Protein AF-A0A2K4ZHG9-F1 (afdb_monomer)

Foldseek 3Di:
DDWDWAAFDADDDPAALEAEAEPPCFQPAPVRVLVVVVVNNVRHHTRRGYIYHYAAAQAPVVVVVVQVVCDVVDDPNTDHHHQVVCCVSGVRIDGDDDDDD

Structure (mmCIF, N/CA/C/O backbone):
data_AF-A0A2K4ZHG9-F1
#
_entry.id   AF-A0A2K4ZHG9-F1
#
loop_
_atom_site.group_PDB
_atom_site.id
_atom_site.type_symbol
_atom_site.label_atom_id
_atom_site.label_alt_id
_atom_site.label_comp_id
_atom_site.label_asym_id
_atom_site.label_entity_id
_atom_site.label_seq_id
_atom_site.pdbx_PDB_ins_code
_atom_site.Cartn_x
_atom_site.Cartn_y
_atom_site.Cartn_z
_atom_site.occupancy
_atom_site.B_iso_or_equiv
_atom_site.auth_seq_id
_atom_site.auth_comp_id
_atom_site.auth_asym_id
_atom_site.auth_atom_id
_atom_site.pdbx_PDB_model_num
ATOM 1 N N . MET A 1 1 ? 7.802 -12.619 0.902 1.00 45.12 1 MET A N 1
ATOM 2 C CA . MET A 1 1 ? 6.492 -12.001 1.185 1.00 45.12 1 MET A CA 1
ATOM 3 C C . MET A 1 1 ? 6.428 -11.556 2.622 1.00 45.12 1 MET A C 1
ATOM 5 O O . MET A 1 1 ? 6.775 -12.336 3.497 1.00 45.12 1 MET A O 1
ATOM 9 N N . GLY A 1 2 ? 5.917 -10.347 2.834 1.00 33.47 2 GLY A N 1
ATOM 10 C CA . GLY A 1 2 ? 5.557 -9.780 4.135 1.00 33.47 2 GLY A CA 1
ATOM 11 C C . GLY A 1 2 ? 6.114 -8.367 4.265 1.00 33.47 2 GLY A C 1
ATOM 12 O O . GLY A 1 2 ? 7.185 -8.127 3.728 1.00 33.47 2 GLY A O 1
ATOM 13 N N . THR A 1 3 ? 5.546 -7.388 4.964 1.00 35.12 3 THR A N 1
ATOM 14 C CA . THR A 1 3 ? 4.164 -6.959 5.268 1.00 35.12 3 THR A CA 1
ATOM 15 C C . THR A 1 3 ? 4.252 -5.850 6.315 1.00 35.12 3 THR A C 1
ATOM 17 O O . THR A 1 3 ? 4.749 -6.088 7.413 1.00 35.12 3 THR A O 1
ATOM 20 N N . GLY A 1 4 ? 3.573 -4.731 6.083 1.00 33.22 4 GLY A N 1
ATOM 21 C CA . GLY A 1 4 ? 2.450 -4.473 6.991 1.00 33.22 4 GLY A CA 1
ATOM 22 C C . GLY A 1 4 ? 2.385 -3.097 7.599 1.00 33.22 4 GLY A C 1
ATOM 23 O O . GLY A 1 4 ? 3.083 -2.866 8.582 1.00 33.22 4 GLY A O 1
ATOM 24 N N . LEU A 1 5 ? 1.482 -2.269 7.053 1.00 34.41 5 LEU A N 1
ATOM 25 C CA . LEU A 1 5 ? 1.345 -0.849 7.309 1.00 34.41 5 LEU A CA 1
ATOM 26 C C . LEU A 1 5 ? 0.171 -0.461 8.271 1.00 34.41 5 LEU A C 1
ATOM 28 O O . LEU A 1 5 ? -0.961 -0.807 7.969 1.00 34.41 5 LEU A O 1
ATOM 32 N N . PHE A 1 6 ? 0.393 0.230 9.417 1.00 40.25 6 PHE A N 1
ATOM 33 C CA . PHE A 1 6 ? -0.634 0.484 10.477 1.00 40.25 6 PHE A CA 1
ATOM 34 C C . PHE A 1 6 ? -1.683 1.593 10.164 1.00 40.25 6 PHE A C 1
ATOM 36 O O . PHE A 1 6 ? -1.412 2.451 9.360 1.00 40.25 6 PHE A O 1
ATOM 43 N N . THR A 1 7 ? -2.896 1.622 10.756 1.00 35.88 7 THR A N 1
ATOM 44 C CA . THR A 1 7 ? -3.708 2.842 11.071 1.00 35.88 7 THR A CA 1
ATOM 45 C C . THR A 1 7 ? -4.794 2.578 12.107 1.00 35.88 7 THR A C 1
ATOM 47 O O . THR A 1 7 ? -5.347 1.489 12.097 1.00 35.88 7 THR A O 1
ATOM 50 N N . GLU A 1 8 ? -5.096 3.553 12.982 1.00 46.50 8 GLU A N 1
ATOM 51 C CA . GLU A 1 8 ? -6.130 3.453 14.028 1.00 46.50 8 GLU A CA 1
ATOM 52 C C . GLU A 1 8 ? -7.332 4.384 13.776 1.00 46.50 8 GLU A C 1
ATOM 54 O O . GLU A 1 8 ? -7.176 5.516 13.316 1.00 46.50 8 GLU A O 1
ATOM 59 N N . ASN A 1 9 ? -8.532 3.914 14.131 1.00 46.94 9 ASN A N 1
ATOM 60 C CA . ASN A 1 9 ? -9.775 4.693 14.223 1.00 46.94 9 ASN A CA 1
ATOM 61 C C . ASN A 1 9 ? -10.704 4.059 15.282 1.00 46.94 9 ASN A C 1
ATOM 63 O O . ASN A 1 9 ? -10.412 2.937 15.682 1.00 46.94 9 ASN A O 1
ATOM 67 N N . GLY A 1 10 ? -11.782 4.717 15.753 1.00 47.62 10 GLY A N 1
ATOM 68 C CA . GLY A 1 10 ? -12.653 4.184 16.826 1.00 47.62 10 GLY A CA 1
ATOM 69 C C . GLY A 1 10 ? -14.178 4.380 16.689 1.00 47.62 10 GLY A C 1
ATOM 70 O O . GLY A 1 10 ? -14.637 5.498 16.495 1.00 47.62 10 GLY A O 1
ATOM 71 N N . GLY A 1 11 ? -14.965 3.298 16.867 1.00 43.03 11 GLY A N 1
ATOM 72 C CA . GLY A 1 11 ? -16.418 3.285 17.180 1.00 43.03 11 GLY A CA 1
ATOM 73 C C . GLY A 1 11 ? -17.171 1.978 16.808 1.00 43.03 11 GLY A C 1
ATOM 74 O O . GLY A 1 11 ? -16.980 1.466 15.712 1.00 43.03 11 GLY A O 1
ATOM 75 N N . GLY A 1 12 ? -18.018 1.429 17.704 1.00 49.19 12 GLY A N 1
ATOM 76 C CA . GLY A 1 12 ? -18.505 0.028 17.702 1.00 49.19 12 GLY A CA 1
ATOM 77 C C . GLY A 1 12 ? -19.836 -0.338 17.000 1.00 49.19 12 GLY A C 1
ATOM 78 O O . GLY A 1 12 ? -20.831 0.381 17.052 1.00 49.19 12 GLY A O 1
ATOM 79 N N . GLY A 1 13 ? -19.811 -1.539 16.413 1.00 49.81 13 GLY A N 1
ATOM 80 C CA . GLY A 1 13 ? -20.848 -2.465 15.915 1.00 49.81 13 GLY A CA 1
ATOM 81 C C . GLY A 1 13 ? -20.134 -3.826 15.745 1.00 49.81 13 GLY A C 1
ATOM 82 O O . GLY A 1 13 ? -18.911 -3.819 15.836 1.00 49.81 13 GLY A O 1
ATOM 83 N N . GLN A 1 14 ? -20.789 -4.986 15.562 1.00 54.56 14 GLN A N 1
ATOM 84 C CA . GLN A 1 14 ? -20.024 -6.221 15.267 1.00 54.56 14 GLN A CA 1
ATOM 85 C C . GLN A 1 14 ? -19.317 -6.050 13.921 1.00 54.56 14 GLN A C 1
ATOM 87 O O . GLN A 1 14 ? -19.914 -6.190 12.860 1.00 54.56 14 GLN A O 1
ATOM 92 N N . ARG A 1 15 ? -18.064 -5.646 14.024 1.00 63.41 15 ARG A N 1
ATOM 93 C CA . ARG A 1 15 ? -17.131 -5.323 12.968 1.00 63.41 15 ARG A CA 1
ATOM 94 C C . ARG A 1 15 ? -15.938 -6.243 13.157 1.00 63.41 15 ARG A C 1
ATOM 96 O O . ARG A 1 15 ? -15.685 -6.722 14.263 1.00 63.41 15 ARG A O 1
ATOM 103 N N . GLU A 1 16 ? -15.239 -6.532 12.083 1.00 74.38 16 GLU A N 1
ATOM 104 C CA . GLU A 1 16 ? -14.083 -7.406 12.096 1.00 74.38 16 GLU A CA 1
ATOM 105 C C . GLU A 1 16 ? -12.910 -6.696 12.787 1.00 74.38 16 GLU A C 1
ATOM 107 O O . GLU A 1 16 ? -12.735 -5.479 12.682 1.00 74.38 16 GLU A O 1
ATOM 112 N N . ASP A 1 17 ? -12.091 -7.453 13.512 1.00 83.38 17 ASP A N 1
ATOM 113 C CA . ASP A 1 17 ? -10.870 -6.921 14.132 1.00 83.38 17 ASP A CA 1
ATOM 114 C C . ASP A 1 17 ? -9.705 -6.880 13.136 1.00 83.38 17 ASP A C 1
ATOM 116 O O . ASP A 1 17 ? -8.753 -6.111 13.293 1.00 83.38 17 ASP A O 1
ATOM 120 N N . ALA A 1 18 ? -9.773 -7.704 12.089 1.00 87.00 18 ALA A N 1
ATOM 121 C CA . ALA A 1 18 ? -8.771 -7.730 11.045 1.00 87.00 18 ALA A CA 1
ATOM 122 C C . ALA A 1 18 ? -9.347 -8.142 9.690 1.00 87.00 18 ALA A C 1
ATOM 124 O O . ALA A 1 18 ? -10.176 -9.044 9.598 1.00 87.00 18 ALA A O 1
ATOM 125 N N . VAL A 1 19 ? -8.816 -7.533 8.633 1.00 88.38 19 VAL A N 1
ATOM 126 C CA . VAL A 1 19 ? -8.943 -8.009 7.252 1.00 88.38 19 VAL A CA 1
ATOM 127 C C . VAL A 1 19 ? -7.567 -8.453 6.782 1.00 88.38 19 VAL A C 1
ATOM 129 O O . VAL A 1 19 ? -6.578 -7.753 6.992 1.00 88.38 19 VAL A O 1
ATOM 132 N N . ILE A 1 20 ? -7.496 -9.616 6.140 1.00 87.88 20 ILE A N 1
ATOM 133 C CA . ILE A 1 20 ? -6.272 -10.130 5.525 1.00 87.88 20 ILE A CA 1
ATOM 134 C C . ILE A 1 20 ? -6.547 -10.288 4.032 1.00 87.88 20 ILE A C 1
ATOM 136 O O . ILE A 1 20 ? -7.478 -10.992 3.648 1.00 87.88 20 ILE A O 1
ATOM 140 N N . ALA A 1 21 ? -5.745 -9.624 3.206 1.00 84.44 21 ALA A N 1
ATOM 141 C CA . ALA A 1 21 ? -5.796 -9.704 1.753 1.00 84.44 21 ALA A CA 1
ATOM 142 C C . ALA A 1 21 ? -4.440 -10.203 1.246 1.00 84.44 21 ALA A C 1
ATOM 144 O O . ALA A 1 21 ? -3.401 -9.619 1.562 1.00 84.44 21 ALA A O 1
ATOM 145 N N . THR A 1 22 ? -4.438 -11.294 0.486 1.00 85.38 22 THR A N 1
ATOM 146 C CA . THR A 1 22 ? -3.217 -11.881 -0.077 1.00 85.38 22 THR A CA 1
ATOM 147 C C . THR A 1 22 ? -3.408 -12.136 -1.560 1.00 85.38 22 THR A C 1
ATOM 149 O O . THR A 1 22 ? -4.390 -12.786 -1.915 1.00 85.38 22 THR A O 1
ATOM 152 N N . TYR A 1 23 ? -2.476 -11.662 -2.393 1.00 77.31 23 TYR A N 1
ATOM 153 C CA . TYR A 1 23 ? -2.505 -11.820 -3.859 1.00 77.31 23 TYR A CA 1
ATOM 154 C C . TYR A 1 23 ? -3.830 -11.406 -4.510 1.00 77.31 23 TYR A C 1
ATOM 156 O O . TYR A 1 23 ? -4.371 -12.116 -5.355 1.00 77.31 23 TYR A O 1
ATOM 164 N N . SER A 1 24 ? -4.422 -10.309 -4.044 1.00 74.25 24 SER A N 1
ATOM 165 C CA . SER A 1 24 ? -5.765 -9.904 -4.475 1.00 74.25 24 SER A CA 1
ATOM 166 C C . SER A 1 24 ? -5.860 -8.440 -4.887 1.00 74.25 24 SER A C 1
ATOM 168 O O . SER A 1 24 ? -6.934 -7.999 -5.290 1.00 74.25 24 SER A O 1
ATOM 170 N N . LEU A 1 25 ? -4.779 -7.659 -4.759 1.00 77.62 25 LEU A N 1
ATOM 171 C CA . LEU A 1 25 ? -4.798 -6.225 -5.061 1.00 77.62 25 LEU A CA 1
ATOM 172 C C . LEU A 1 25 ? -4.142 -5.872 -6.399 1.00 77.62 25 LEU A C 1
ATOM 174 O O . LEU A 1 25 ? -4.310 -4.741 -6.853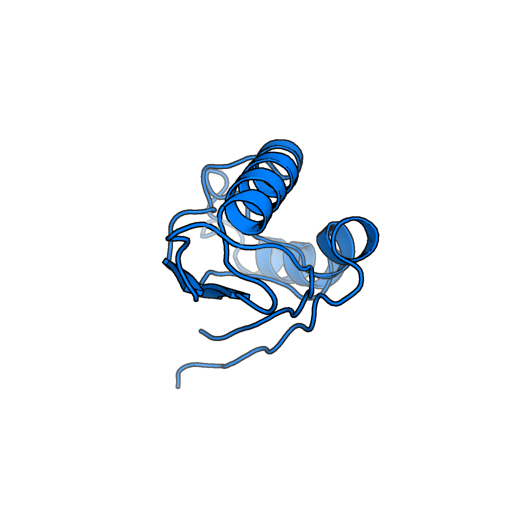 1.00 77.62 25 LEU A O 1
ATOM 178 N N . HIS A 1 26 ? -3.460 -6.814 -7.056 1.00 75.81 26 HIS A N 1
ATOM 179 C CA . HIS A 1 26 ? -2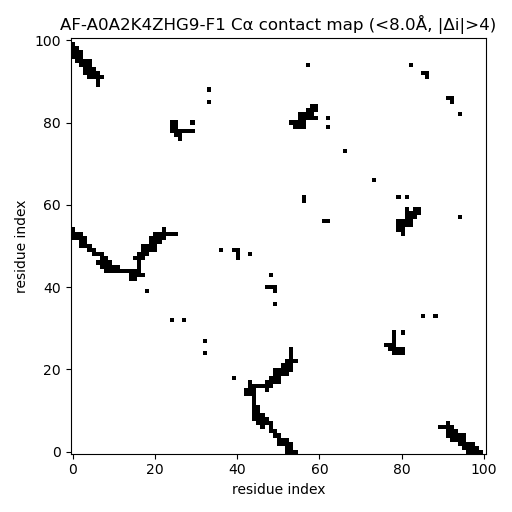.748 -6.574 -8.316 1.00 75.81 26 HIS A CA 1
ATOM 180 C C . HIS A 1 26 ? -3.642 -6.214 -9.520 1.00 75.81 26 HIS A C 1
ATOM 182 O O . HIS A 1 26 ? -3.150 -5.634 -10.474 1.00 75.81 26 HIS A O 1
ATOM 188 N N . HIS A 1 27 ? -4.958 -6.448 -9.482 1.00 80.31 27 HIS A N 1
ATOM 189 C CA . HIS A 1 27 ? -5.883 -6.038 -10.557 1.00 80.31 27 HIS A CA 1
ATOM 190 C C . HIS A 1 27 ? -6.582 -4.702 -10.275 1.00 80.31 27 HIS A C 1
ATOM 192 O O . HIS A 1 27 ? -7.451 -4.260 -11.028 1.00 80.31 27 HIS A O 1
ATOM 198 N N . VAL A 1 28 ? -6.251 -4.072 -9.149 1.00 82.88 28 VAL A N 1
ATOM 199 C CA . VAL A 1 28 ? -6.928 -2.885 -8.641 1.00 82.88 28 VAL A CA 1
ATOM 200 C C . VAL A 1 28 ? -6.028 -1.679 -8.890 1.00 82.88 28 VAL A C 1
ATOM 202 O O . VAL A 1 28 ? -4.862 -1.679 -8.500 1.00 82.88 28 VAL A O 1
ATOM 205 N N . THR A 1 29 ? -6.546 -0.627 -9.526 1.00 89.19 29 THR A N 1
ATOM 206 C CA . THR A 1 29 ? -5.748 0.591 -9.751 1.00 89.19 29 THR A CA 1
ATOM 207 C C . THR A 1 29 ? -5.399 1.269 -8.429 1.00 89.19 29 THR A C 1
ATOM 209 O O . THR A 1 29 ? -6.094 1.084 -7.430 1.00 89.19 29 THR A O 1
ATOM 212 N N . ASP A 1 30 ? -4.367 2.112 -8.401 1.00 87.81 30 ASP A N 1
ATOM 213 C CA . ASP A 1 30 ? -3.936 2.759 -7.153 1.00 87.81 30 ASP A CA 1
ATOM 214 C C . ASP A 1 30 ? -5.055 3.590 -6.499 1.00 87.81 30 ASP A C 1
ATOM 216 O O . ASP A 1 30 ? -5.286 3.506 -5.291 1.00 87.81 30 ASP A O 1
ATOM 220 N N . GLU A 1 31 ? -5.862 4.297 -7.296 1.00 90.12 31 GLU A N 1
ATOM 221 C CA . GLU A 1 31 ? -7.043 5.006 -6.791 1.00 90.12 31 GLU A CA 1
ATOM 222 C C . GLU A 1 31 ? -8.121 4.068 -6.232 1.00 90.12 31 GLU A C 1
ATOM 224 O O . GLU A 1 31 ? -8.821 4.401 -5.270 1.00 90.12 31 GLU A O 1
ATOM 229 N N . GLN A 1 32 ? -8.321 2.911 -6.866 1.00 91.06 32 GLN A N 1
ATOM 230 C CA . GLN A 1 32 ? -9.276 1.913 -6.394 1.00 91.06 32 GLN A CA 1
ATOM 231 C C . GLN A 1 32 ? -8.768 1.233 -5.116 1.00 91.06 32 GLN A C 1
ATOM 233 O O . GLN A 1 32 ? -9.571 1.036 -4.208 1.00 91.06 32 GLN A O 1
ATOM 238 N N . LYS A 1 33 ? -7.458 0.978 -4.980 1.00 91.25 33 LYS A N 1
ATOM 239 C CA . LYS A 1 33 ? -6.840 0.476 -3.741 1.00 91.25 33 LYS A CA 1
ATOM 240 C C . LYS A 1 33 ? -7.106 1.443 -2.593 1.00 91.25 33 LYS A C 1
ATOM 242 O O . LYS A 1 33 ? -7.563 1.026 -1.535 1.00 91.25 33 LYS A O 1
ATOM 247 N N . ILE A 1 34 ? -6.900 2.746 -2.807 1.00 93.25 34 ILE A N 1
ATOM 248 C CA . ILE A 1 34 ? -7.161 3.764 -1.778 1.00 93.25 34 ILE A CA 1
ATOM 249 C C . ILE A 1 34 ? -8.636 3.759 -1.350 1.00 93.25 34 ILE A C 1
ATOM 251 O O . ILE A 1 34 ? -8.929 3.812 -0.154 1.00 93.25 34 ILE A O 1
ATOM 255 N N . ARG A 1 35 ? -9.572 3.690 -2.306 1.00 93.00 35 ARG A N 1
ATOM 256 C CA . ARG A 1 35 ? -11.013 3.609 -2.007 1.00 93.00 35 ARG A CA 1
ATOM 257 C C . ARG A 1 35 ? -11.355 2.346 -1.219 1.00 93.00 35 ARG A C 1
ATOM 259 O O . ARG A 1 35 ? -11.920 2.454 -0.135 1.00 93.00 35 ARG A O 1
ATOM 266 N N . LEU A 1 36 ? -10.921 1.189 -1.711 1.00 91.06 36 LEU A N 1
ATOM 267 C CA . LEU A 1 36 ? -11.148 -0.111 -1.088 1.00 91.06 36 LEU A CA 1
ATOM 268 C C . LEU A 1 36 ? -10.617 -0.153 0.349 1.00 91.06 36 LEU A C 1
ATOM 270 O O . LEU A 1 36 ? -11.335 -0.541 1.262 1.00 91.06 36 LEU A O 1
ATOM 274 N N . LEU A 1 37 ? -9.379 0.288 0.580 1.00 92.12 37 LEU A N 1
ATOM 275 C CA . LEU A 1 37 ? -8.778 0.266 1.915 1.00 92.12 37 LEU A CA 1
ATOM 276 C C . LEU A 1 37 ? -9.495 1.206 2.892 1.00 92.12 37 LEU A C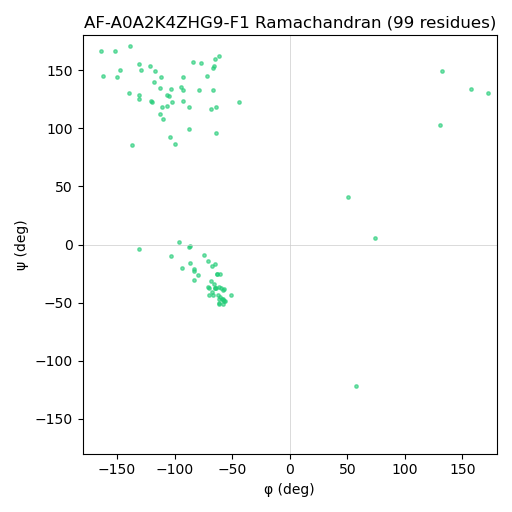 1
ATOM 278 O O . LEU A 1 37 ? -9.625 0.873 4.067 1.00 92.12 37 LEU A O 1
ATOM 282 N N . ARG A 1 38 ? -10.008 2.352 2.428 1.00 93.00 38 ARG A N 1
ATOM 283 C CA . ARG A 1 38 ? -10.840 3.239 3.260 1.00 93.00 38 ARG A CA 1
ATOM 284 C C . ARG A 1 38 ? -12.168 2.594 3.630 1.00 93.00 38 ARG A C 1
ATOM 286 O O . ARG A 1 38 ? -12.578 2.689 4.784 1.00 93.00 38 ARG A O 1
ATOM 293 N N . GLU A 1 39 ? -12.820 1.947 2.670 1.00 91.19 39 GLU A N 1
ATOM 294 C CA . GLU A 1 39 ? -14.065 1.218 2.907 1.00 91.19 39 GLU A CA 1
ATOM 295 C C . GLU A 1 39 ? -13.836 0.088 3.909 1.00 91.19 39 GLU A C 1
ATOM 297 O O . GLU A 1 39 ? -14.508 0.054 4.936 1.00 91.19 39 GLU A O 1
ATOM 302 N N . LEU A 1 40 ? -12.820 -0.748 3.692 1.00 90.31 40 LEU A N 1
ATOM 303 C CA . LEU A 1 40 ? -12.452 -1.826 4.608 1.00 90.31 40 LEU A CA 1
ATOM 304 C C . LEU A 1 40 ? -12.136 -1.303 6.013 1.00 90.31 40 LEU A C 1
ATOM 30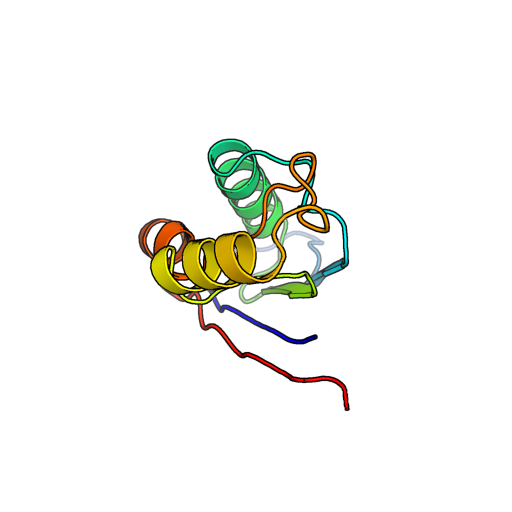6 O O . LEU A 1 40 ? -12.689 -1.820 6.973 1.00 90.31 40 LEU A O 1
ATOM 310 N N . LEU A 1 41 ? -11.333 -0.242 6.159 1.00 90.00 41 LEU A N 1
ATOM 311 C CA . LEU A 1 41 ? -11.054 0.361 7.472 1.00 90.00 41 LEU A CA 1
ATOM 312 C C . LEU A 1 41 ? -12.329 0.864 8.156 1.00 90.00 41 LEU A C 1
ATOM 314 O O . LEU A 1 41 ? -12.466 0.728 9.368 1.00 90.00 41 LEU A O 1
ATOM 318 N N . SER A 1 42 ? -13.273 1.424 7.392 1.00 88.81 42 SER A N 1
ATOM 319 C CA . SER A 1 42 ? -14.565 1.865 7.928 1.00 88.81 42 SER A CA 1
ATOM 320 C C . SER A 1 42 ? -15.442 0.708 8.398 1.00 88.81 42 SER A C 1
ATOM 322 O O . SER A 1 42 ? -16.393 0.943 9.146 1.00 88.81 42 SER A O 1
ATOM 324 N N . LEU A 1 43 ? -15.147 -0.518 7.951 1.00 87.62 43 LEU A N 1
ATOM 325 C CA . LEU A 1 43 ? -15.825 -1.735 8.365 1.00 87.62 43 LEU A CA 1
ATOM 326 C C . LEU A 1 43 ? -15.284 -2.295 9.677 1.00 87.62 43 LEU A C 1
ATOM 328 O O . LEU A 1 43 ? -16.061 -2.965 10.337 1.00 87.62 43 LEU A O 1
ATOM 332 N N . LEU A 1 44 ? -14.058 -1.960 10.097 1.00 87.50 44 LEU A N 1
ATOM 333 C CA . LEU A 1 44 ? -13.386 -2.565 11.255 1.00 87.50 44 LEU A CA 1
ATOM 334 C C . LEU A 1 44 ? -13.760 -1.947 12.608 1.00 87.50 44 LEU A C 1
ATOM 336 O O . LEU A 1 44 ? -14.174 -0.789 12.712 1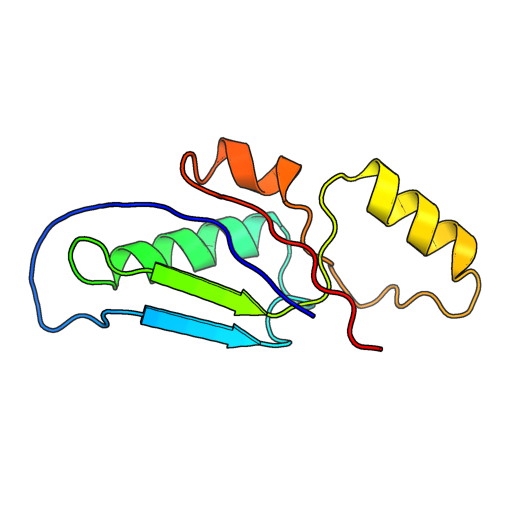.00 87.50 44 LEU A O 1
ATOM 340 N N . ASN A 1 45 ? -13.567 -2.735 13.668 1.00 87.00 45 ASN A N 1
ATOM 341 C CA . ASN A 1 45 ? -13.645 -2.255 15.047 1.00 87.00 45 ASN A CA 1
ATOM 342 C C . ASN A 1 45 ? -12.601 -1.167 15.337 1.00 87.00 45 ASN A C 1
ATOM 344 O O . ASN A 1 45 ? -11.585 -1.074 14.640 1.00 87.00 45 ASN A O 1
ATOM 348 N N . PRO A 1 46 ? -12.793 -0.384 16.420 1.00 85.50 46 PRO A N 1
ATOM 349 C CA . PRO A 1 46 ? -11.726 0.425 16.972 1.00 85.50 46 PRO A CA 1
ATOM 350 C C . PRO A 1 46 ? -10.393 -0.327 17.077 1.00 85.50 46 PRO A C 1
ATOM 352 O O . PRO A 1 46 ? -10.326 -1.365 17.729 1.00 85.50 46 PRO A O 1
ATOM 355 N N . GLY A 1 47 ? -9.336 0.199 16.455 1.00 85.31 47 GLY A N 1
ATOM 356 C CA . GLY A 1 47 ? -8.009 -0.435 16.449 1.00 85.31 47 GLY A CA 1
ATOM 357 C C . GLY A 1 47 ? -7.867 -1.672 15.549 1.00 85.31 47 GLY A C 1
ATOM 358 O O . GLY A 1 47 ? -6.805 -2.301 15.558 1.00 85.31 47 GLY A O 1
ATOM 359 N N . GLY A 1 48 ? -8.895 -2.014 14.767 1.00 89.06 48 GLY A N 1
ATOM 360 C CA . GLY A 1 48 ? -8.831 -3.083 13.779 1.00 89.06 48 GLY A CA 1
ATOM 361 C C . GLY A 1 48 ? -7.856 -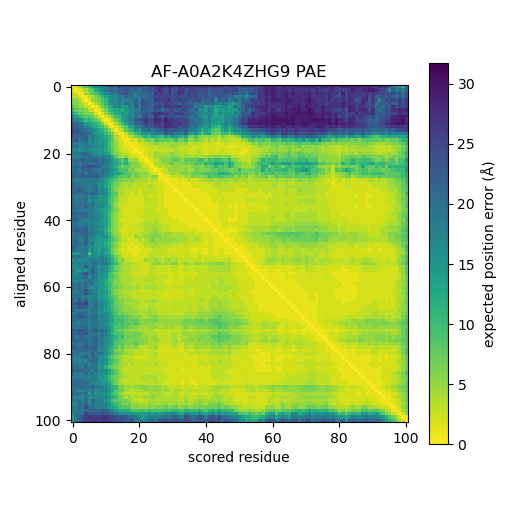2.771 12.643 1.00 89.06 48 GLY A C 1
ATOM 362 O O . GLY A 1 48 ? -7.548 -1.611 12.360 1.00 89.06 48 GLY A O 1
ATOM 363 N N . ARG A 1 49 ? -7.314 -3.816 12.010 1.00 90.62 49 ARG A N 1
ATOM 364 C CA . ARG A 1 49 ? -6.177 -3.697 11.079 1.00 90.62 49 ARG A CA 1
ATOM 365 C C . ARG A 1 49 ? -6.420 -4.381 9.739 1.00 90.62 49 ARG A C 1
ATOM 367 O O . ARG A 1 49 ? -7.089 -5.404 9.663 1.00 90.62 49 ARG A O 1
ATOM 374 N N . ILE A 1 50 ? -5.802 -3.855 8.685 1.00 91.38 50 ILE A N 1
ATOM 375 C CA . ILE A 1 50 ? -5.726 -4.529 7.385 1.00 91.38 50 ILE A CA 1
ATOM 376 C C . ILE A 1 50 ? -4.301 -5.041 7.188 1.00 91.38 50 ILE A C 1
ATOM 378 O O . ILE A 1 50 ? -3.340 -4.283 7.307 1.00 91.38 50 ILE A O 1
ATOM 382 N N . TYR A 1 51 ? -4.169 -6.320 6.857 1.00 90.81 51 TYR A N 1
ATOM 383 C CA . TYR A 1 51 ? -2.907 -6.956 6.512 1.00 90.81 51 TYR A CA 1
ATOM 384 C C . TYR A 1 51 ? -2.911 -7.309 5.030 1.00 90.81 51 TYR A C 1
ATOM 386 O O . TYR A 1 51 ? -3.738 -8.095 4.576 1.00 90.81 51 TYR A O 1
ATOM 394 N N . ILE A 1 52 ? -1.978 -6.722 4.284 1.00 89.06 52 ILE A N 1
ATOM 395 C CA . ILE A 1 52 ? -1.824 -6.951 2.847 1.00 89.06 52 ILE A CA 1
ATOM 396 C C . ILE A 1 52 ? -0.536 -7.735 2.625 1.00 89.06 52 ILE A C 1
ATOM 398 O O . ILE A 1 52 ? 0.556 -7.191 2.796 1.00 89.06 52 ILE A O 1
ATOM 402 N N . GLY A 1 53 ? -0.671 -9.008 2.270 1.00 87.50 53 GLY A N 1
ATOM 403 C CA . GLY A 1 53 ? 0.431 -9.861 1.840 1.00 87.50 53 GLY A CA 1
ATOM 404 C C . GLY A 1 53 ? 0.457 -9.957 0.322 1.00 87.50 53 GLY A C 1
ATOM 405 O O . GLY A 1 53 ? -0.136 -10.873 -0.237 1.00 87.50 53 GLY A O 1
ATOM 406 N N . ASP A 1 54 ? 1.124 -9.015 -0.335 1.00 86.94 54 ASP A N 1
ATOM 407 C CA . ASP A 1 54 ? 1.205 -8.954 -1.798 1.00 86.94 54 ASP A CA 1
ATOM 408 C C . ASP A 1 54 ? 2.626 -8.586 -2.255 1.00 86.94 54 ASP A C 1
ATOM 410 O O . ASP A 1 54 ? 3.479 -8.225 -1.429 1.00 86.94 54 ASP A O 1
ATOM 414 N N . VAL A 1 55 ? 2.887 -8.674 -3.560 1.00 89.25 55 VAL A N 1
ATOM 415 C CA . VAL A 1 55 ? 4.097 -8.107 -4.160 1.00 89.25 55 VAL A CA 1
ATOM 416 C C . VAL A 1 55 ? 3.990 -6.583 -4.089 1.00 89.25 55 VAL A C 1
ATOM 418 O O . VAL A 1 55 ? 3.077 -5.954 -4.629 1.00 89.25 55 VAL A O 1
ATOM 421 N N . ALA A 1 56 ? 4.914 -5.981 -3.347 1.00 91.31 56 ALA A N 1
ATOM 422 C CA . ALA A 1 56 ? 4.890 -4.564 -3.038 1.00 91.31 56 ALA A CA 1
ATOM 423 C C . ALA A 1 56 ? 6.305 -4.003 -2.927 1.00 91.31 56 ALA A C 1
ATOM 425 O O . ALA A 1 56 ? 7.238 -4.680 -2.487 1.00 91.31 56 ALA A O 1
ATOM 426 N N . PHE A 1 57 ? 6.429 -2.729 -3.269 1.00 94.00 57 PHE A N 1
ATOM 427 C CA . PHE A 1 57 ? 7.673 -1.979 -3.257 1.00 94.00 57 PHE A CA 1
ATOM 428 C C . PHE A 1 57 ? 7.569 -0.838 -2.255 1.00 94.00 57 PHE A C 1
ATOM 430 O O . PHE A 1 57 ? 6.492 -0.282 -2.023 1.00 94.00 57 PHE A O 1
ATOM 437 N N . GLU A 1 58 ? 8.695 -0.464 -1.653 1.00 94.88 58 GLU A N 1
ATOM 438 C CA . GLU A 1 58 ? 8.700 0.672 -0.736 1.00 94.88 58 GLU A CA 1
ATOM 439 C C . GLU A 1 58 ? 8.507 1.980 -1.512 1.00 94.88 58 GLU A C 1
ATOM 441 O O . GLU A 1 58 ? 7.685 2.814 -1.131 1.00 94.88 58 GLU A O 1
ATOM 446 N N . THR A 1 59 ? 9.210 2.109 -2.643 1.00 96.06 59 THR A N 1
ATOM 447 C CA . THR A 1 59 ? 9.242 3.316 -3.477 1.00 96.06 59 THR A CA 1
ATOM 448 C C . THR A 1 59 ? 8.994 3.003 -4.953 1.00 96.06 59 THR A C 1
ATOM 450 O O . THR A 1 59 ? 9.299 1.906 -5.430 1.00 96.06 59 THR A O 1
ATOM 453 N N . ARG A 1 60 ? 8.508 3.997 -5.712 1.00 95.88 60 ARG A N 1
ATOM 454 C CA . ARG A 1 60 ? 8.337 3.890 -7.172 1.00 95.88 60 ARG A CA 1
ATOM 455 C C . ARG A 1 60 ? 9.649 3.552 -7.874 1.00 95.88 60 ARG A C 1
ATOM 457 O O . ARG A 1 60 ? 9.669 2.740 -8.785 1.00 95.88 60 ARG A O 1
ATOM 464 N N . SER A 1 61 ? 10.763 4.118 -7.414 1.00 97.31 61 SER A N 1
ATOM 465 C CA . SER A 1 61 ? 12.078 3.825 -7.988 1.00 97.31 61 SER A CA 1
ATOM 466 C C . SER A 1 61 ? 12.462 2.349 -7.853 1.00 97.31 61 SER A C 1
ATOM 468 O O . SER A 1 61 ? 13.068 1.803 -8.767 1.00 97.31 61 SER A O 1
ATOM 470 N N . GLN A 1 62 ? 12.111 1.689 -6.743 1.00 95.94 62 GLN A N 1
ATOM 471 C CA . GLN A 1 62 ? 12.363 0.252 -6.576 1.00 95.94 62 GLN A CA 1
ATOM 472 C C . GLN A 1 62 ? 11.515 -0.590 -7.538 1.00 95.94 62 GLN A C 1
ATOM 474 O O . GLN A 1 62 ? 12.041 -1.536 -8.120 1.00 95.94 62 GLN A O 1
ATOM 479 N N . LEU A 1 63 ? 10.243 -0.221 -7.732 1.00 95.12 63 LEU A N 1
ATOM 480 C CA . LEU A 1 63 ? 9.357 -0.850 -8.717 1.00 95.12 63 LEU A CA 1
ATOM 481 C C . LEU A 1 63 ? 9.953 -0.754 -10.127 1.00 95.12 63 LEU A C 1
ATOM 483 O O . LEU A 1 63 ? 10.105 -1.768 -10.798 1.00 95.12 63 LEU A O 1
ATOM 487 N N . GLU A 1 64 ? 10.354 0.446 -10.555 1.00 96.19 64 GLU A N 1
ATOM 488 C CA . GLU A 1 64 ? 10.908 0.650 -11.899 1.00 96.19 64 GLU A CA 1
ATOM 489 C C . GLU A 1 64 ? 12.239 -0.088 -12.106 1.00 96.19 64 GLU A C 1
ATOM 491 O O . GLU A 1 64 ? 12.473 -0.642 -13.178 1.00 96.19 64 GLU A O 1
ATOM 496 N N . ILE A 1 65 ? 13.107 -0.150 -11.087 1.00 96.56 65 ILE A N 1
ATOM 497 C CA . ILE A 1 65 ? 14.337 -0.957 -11.152 1.00 96.56 65 ILE A CA 1
ATOM 498 C C . ILE A 1 65 ? 13.993 -2.436 -11.350 1.00 96.56 65 ILE A C 1
ATOM 500 O O . ILE A 1 65 ? 14.586 -3.080 -12.213 1.00 96.56 65 ILE A O 1
ATOM 504 N N . CYS A 1 66 ? 13.035 -2.963 -10.583 1.00 94.75 66 CYS A N 1
ATOM 505 C CA . CYS A 1 66 ? 12.600 -4.352 -10.697 1.00 94.75 66 CYS A CA 1
ATOM 506 C C . CYS A 1 66 ? 11.998 -4.643 -12.076 1.00 94.75 66 CYS A C 1
ATOM 508 O O . CYS A 1 66 ? 12.367 -5.633 -12.702 1.00 94.75 66 CYS A O 1
ATOM 510 N N . ARG A 1 67 ? 11.167 -3.735 -12.591 1.00 94.88 67 ARG A N 1
ATOM 511 C CA . ARG A 1 67 ? 10.593 -3.805 -13.936 1.00 94.88 67 ARG A CA 1
ATOM 512 C C . ARG A 1 67 ? 11.653 -3.860 -15.028 1.00 94.88 67 ARG A C 1
ATOM 514 O O . ARG A 1 67 ? 11.603 -4.724 -15.896 1.00 94.88 67 ARG A O 1
ATOM 521 N N . VAL A 1 68 ? 12.649 -2.977 -14.969 1.00 96.50 68 VAL A N 1
ATOM 522 C CA . VAL A 1 68 ? 13.762 -2.979 -15.934 1.00 96.50 68 VAL A CA 1
ATOM 523 C C . VAL A 1 68 ? 14.588 -4.265 -15.836 1.00 96.50 68 VAL A C 1
ATOM 525 O O . VAL A 1 68 ? 15.043 -4.768 -16.859 1.00 96.50 68 VAL A O 1
ATOM 528 N N . GLN A 1 69 ? 14.791 -4.797 -14.628 1.00 96.31 69 GLN A N 1
ATOM 529 C CA . GLN A 1 69 ? 15.528 -6.046 -14.413 1.00 96.31 69 GLN A CA 1
ATOM 530 C C . GLN A 1 69 ? 14.776 -7.282 -14.913 1.00 96.31 69 GLN A C 1
ATOM 532 O O . GLN A 1 69 ? 15.419 -8.188 -15.436 1.00 96.31 69 GLN A O 1
ATOM 537 N N . ALA A 1 70 ? 13.451 -7.315 -14.761 1.00 94.38 70 ALA A N 1
ATOM 538 C CA . ALA A 1 70 ? 12.604 -8.403 -15.243 1.00 94.38 70 ALA A CA 1
ATOM 539 C C . ALA A 1 70 ? 12.547 -8.455 -16.779 1.00 94.38 70 ALA A C 1
ATOM 541 O O . ALA A 1 70 ? 12.465 -9.535 -17.357 1.00 94.38 70 ALA A O 1
ATOM 542 N N . GLY A 1 71 ? 12.645 -7.302 -17.452 1.00 95.44 71 GLY A N 1
ATOM 543 C CA . GLY A 1 71 ? 12.653 -7.242 -18.912 1.00 95.44 71 GLY A CA 1
ATOM 544 C C . GLY A 1 71 ? 11.395 -7.882 -19.499 1.00 95.44 71 GLY A C 1
ATOM 545 O O . GLY A 1 71 ? 10.288 -7.474 -19.164 1.00 95.44 71 GLY A O 1
ATOM 546 N N . ASP A 1 72 ? 11.572 -8.897 -20.344 1.00 95.12 72 ASP A N 1
ATOM 547 C CA . ASP A 1 72 ? 10.467 -9.613 -20.999 1.00 95.12 72 ASP A CA 1
ATOM 548 C C . ASP A 1 72 ? 9.648 -10.495 -20.033 1.00 95.12 72 ASP A C 1
ATOM 550 O O . ASP A 1 72 ? 8.563 -10.944 -20.392 1.00 95.12 72 ASP A O 1
ATOM 554 N N . GLU A 1 73 ? 10.149 -10.756 -18.820 1.00 94.69 73 GLU A N 1
ATOM 555 C CA . GLU A 1 73 ? 9.430 -11.503 -17.775 1.00 94.69 73 GLU A CA 1
ATOM 556 C C . GLU A 1 73 ? 8.534 -10.602 -16.911 1.00 94.69 73 GLU A C 1
ATOM 558 O O . GLU A 1 73 ? 7.883 -11.084 -15.985 1.00 94.69 73 GLU A O 1
ATOM 563 N N . TRP A 1 74 ? 8.517 -9.291 -17.171 1.00 94.44 74 TRP A N 1
ATOM 564 C CA . TRP A 1 74 ? 7.671 -8.360 -16.437 1.00 94.44 74 TRP A CA 1
ATOM 565 C C . TRP A 1 74 ? 6.185 -8.608 -16.719 1.00 94.44 74 TRP A C 1
ATOM 567 O O . TRP A 1 74 ? 5.770 -8.703 -17.873 1.00 94.44 74 TRP A O 1
ATOM 577 N N . ASP A 1 75 ? 5.378 -8.651 -15.660 1.00 91.62 75 ASP A N 1
ATOM 578 C CA . ASP A 1 75 ? 3.928 -8.745 -15.778 1.00 91.62 75 ASP A CA 1
ATOM 579 C C . ASP A 1 75 ? 3.312 -7.340 -15.891 1.00 91.62 75 ASP A C 1
ATOM 581 O O . ASP A 1 75 ? 3.158 -6.613 -14.907 1.00 91.62 75 ASP A O 1
ATOM 585 N N . ASP A 1 76 ? 2.987 -6.929 -17.119 1.00 89.12 76 ASP A N 1
ATOM 586 C CA . ASP A 1 76 ? 2.314 -5.653 -17.392 1.00 89.12 76 ASP A CA 1
ATOM 587 C C . ASP A 1 76 ? 0.813 -5.665 -17.021 1.00 89.12 76 ASP A C 1
ATOM 589 O O . ASP A 1 76 ? 0.174 -4.608 -17.049 1.00 89.12 76 ASP A O 1
ATOM 593 N N . GLU A 1 77 ? 0.230 -6.822 -16.679 1.00 87.94 77 GLU A N 1
ATOM 594 C CA . GLU A 1 77 ? -1.166 -6.929 -16.232 1.00 87.94 77 GLU A CA 1
ATOM 595 C C . GLU A 1 77 ? -1.318 -6.694 -14.717 1.00 87.94 77 GLU A C 1
ATOM 597 O O . GLU A 1 77 ? -2.426 -6.414 -14.242 1.00 87.94 77 GLU A O 1
ATOM 602 N N . GLU A 1 78 ? -0.217 -6.751 -13.958 1.00 86.75 78 GLU A N 1
ATOM 603 C CA . GLU A 1 78 ? -0.202 -6.519 -12.515 1.00 86.75 78 GLU A CA 1
ATOM 604 C C . GLU A 1 78 ? 0.091 -5.056 -12.137 1.00 86.75 78 GLU A C 1
ATOM 606 O O . GLU A 1 78 ? 1.046 -4.407 -12.567 1.00 86.75 78 GLU A O 1
ATOM 611 N N . ILE A 1 79 ? -0.727 -4.531 -11.226 1.00 88.88 79 ILE A N 1
ATOM 612 C CA . ILE A 1 79 ? -0.563 -3.219 -10.602 1.00 88.88 79 ILE A CA 1
ATOM 613 C C . ILE A 1 79 ? -0.038 -3.425 -9.182 1.00 88.88 79 ILE A C 1
ATOM 615 O O . ILE A 1 79 ? -0.803 -3.557 -8.221 1.00 88.88 79 ILE A O 1
ATOM 619 N N . TYR A 1 80 ? 1.280 -3.400 -9.025 1.00 90.75 80 TYR A N 1
ATOM 620 C CA . TYR A 1 80 ? 1.942 -3.590 -7.734 1.00 90.75 80 TYR A CA 1
ATOM 621 C C . TYR A 1 80 ? 1.673 -2.458 -6.735 1.00 90.75 80 TYR A C 1
ATOM 623 O O . TYR A 1 80 ? 1.420 -1.309 -7.099 1.00 90.75 80 TYR A O 1
ATOM 631 N N . CYS A 1 81 ? 1.712 -2.766 -5.438 1.00 90.88 81 CYS A N 1
ATOM 632 C CA . CYS A 1 81 ? 1.573 -1.742 -4.401 1.00 90.88 81 CYS A CA 1
ATOM 633 C C . CYS A 1 81 ? 2.886 -0.971 -4.213 1.00 90.88 81 CYS A C 1
ATOM 635 O O . CYS A 1 81 ? 3.938 -1.581 -4.029 1.00 90.88 81 CYS A O 1
ATOM 637 N N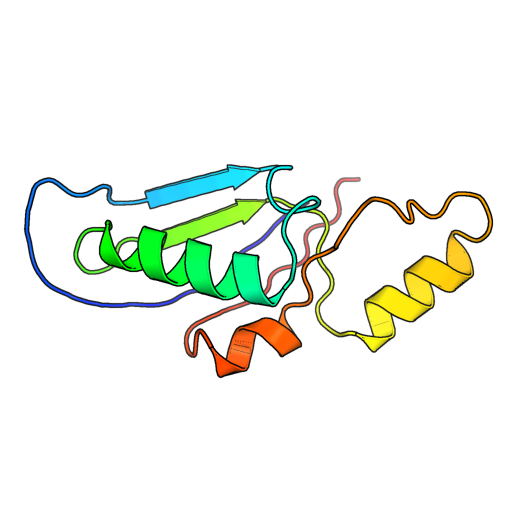 . VAL A 1 82 ? 2.813 0.360 -4.157 1.00 93.94 82 VAL A N 1
ATOM 638 C CA . VAL A 1 82 ? 3.935 1.219 -3.753 1.00 93.94 82 VAL A CA 1
ATOM 639 C C . VAL A 1 82 ? 3.597 1.879 -2.421 1.00 93.94 82 VAL A C 1
ATOM 641 O O . VAL A 1 82 ? 2.697 2.712 -2.326 1.00 93.94 82 VAL A O 1
ATOM 644 N N . SER A 1 83 ? 4.316 1.496 -1.368 1.00 93.31 83 SER A N 1
ATOM 645 C CA . SER A 1 83 ? 4.052 1.951 0.001 1.00 93.31 83 SER A CA 1
ATOM 646 C C . SER A 1 83 ? 4.072 3.477 0.120 1.00 93.31 83 SER A C 1
ATOM 648 O O . SER A 1 83 ? 3.144 4.059 0.680 1.00 93.31 83 SER A O 1
ATOM 650 N N . ASP A 1 84 ? 5.097 4.137 -0.420 1.00 95.06 84 ASP A N 1
ATOM 651 C CA . ASP A 1 84 ? 5.242 5.593 -0.312 1.00 95.06 84 ASP A CA 1
ATOM 652 C C . ASP A 1 84 ? 4.118 6.379 -0.992 1.00 95.06 84 ASP A C 1
ATOM 654 O O . ASP A 1 84 ? 3.805 7.487 -0.567 1.00 95.06 84 ASP A O 1
ATOM 658 N N . GLU A 1 85 ? 3.466 5.798 -1.995 1.00 94.81 85 GLU A N 1
ATOM 659 C CA . GLU A 1 85 ? 2.323 6.414 -2.675 1.00 94.81 85 GLU A CA 1
ATOM 660 C C . GLU A 1 85 ? 1.029 6.247 -1.872 1.00 94.81 85 GLU A C 1
ATOM 662 O O . GLU A 1 85 ? 0.133 7.086 -1.935 1.00 94.81 85 GLU A O 1
ATOM 667 N N . LEU A 1 86 ? 0.947 5.201 -1.048 1.00 92.75 86 LEU A N 1
ATOM 668 C CA . LEU A 1 86 ? -0.177 4.963 -0.148 1.00 92.75 86 LEU A CA 1
ATOM 669 C C . LEU A 1 86 ? -0.045 5.748 1.170 1.00 92.75 86 LEU A C 1
ATOM 671 O O . LEU A 1 86 ? -1.066 6.140 1.743 1.00 92.75 86 LEU A O 1
ATOM 675 N N . LYS A 1 87 ? 1.179 6.010 1.662 1.00 94.12 87 LYS A N 1
ATOM 676 C CA . LYS A 1 87 ? 1.441 6.689 2.956 1.00 94.12 87 LYS A CA 1
ATOM 677 C C . LYS A 1 87 ? 0.677 8.013 3.134 1.00 94.12 87 LYS A C 1
ATOM 679 O O . LYS A 1 87 ? 0.090 8.201 4.201 1.00 94.12 87 LYS A O 1
ATOM 684 N N . PRO A 1 88 ? 0.588 8.911 2.131 1.00 95.00 88 PRO A N 1
ATOM 685 C CA . PRO A 1 88 ? -0.182 10.151 2.252 1.00 95.00 88 PRO A CA 1
ATOM 686 C C . PRO A 1 88 ? -1.678 9.940 2.528 1.00 95.00 88 PRO A C 1
ATOM 688 O O . PRO A 1 88 ? -2.336 10.817 3.0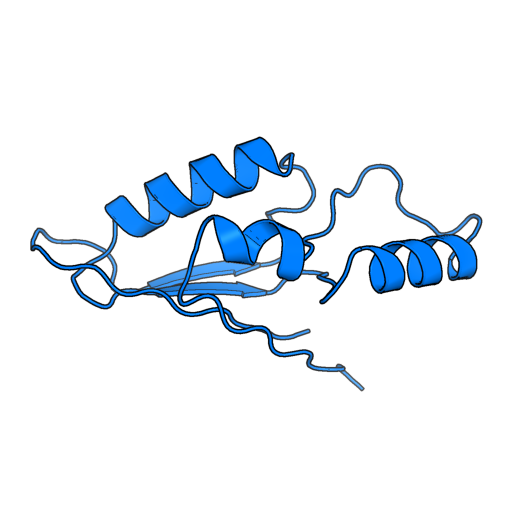84 1.00 95.00 88 PRO A O 1
ATOM 691 N N . HIS A 1 89 ? -2.231 8.789 2.140 1.00 93.94 89 HIS A N 1
ATOM 692 C CA . HIS A 1 89 ? -3.648 8.465 2.306 1.00 93.94 89 HIS A CA 1
ATOM 693 C C . HIS A 1 89 ? -3.947 7.702 3.598 1.00 93.94 89 HIS A C 1
ATOM 695 O O . HIS A 1 89 ? -5.094 7.707 4.050 1.00 93.94 89 HIS A O 1
ATOM 701 N N . PHE A 1 90 ? -2.925 7.081 4.186 1.00 94.12 90 PHE A N 1
ATOM 702 C CA . PHE A 1 90 ? -3.010 6.228 5.363 1.00 94.12 90 PHE A CA 1
ATOM 703 C C . PHE A 1 90 ? -1.836 6.578 6.299 1.00 94.12 90 PHE A C 1
ATOM 705 O O . PHE A 1 90 ? -0.785 5.963 6.226 1.00 94.12 90 PHE A O 1
ATOM 712 N N . PRO A 1 91 ? -1.952 7.584 7.180 1.00 89.12 91 PRO A N 1
ATOM 713 C CA . PRO A 1 91 ? -0.788 8.161 7.874 1.00 89.12 91 PRO A CA 1
ATOM 714 C C . PRO A 1 91 ? -0.025 7.217 8.803 1.00 89.12 91 PRO A C 1
ATOM 716 O O . PRO A 1 91 ? 1.151 7.412 9.083 1.00 89.12 91 PRO A O 1
ATOM 719 N N . ASN A 1 92 ? -0.701 6.201 9.311 1.00 90.81 92 ASN A N 1
ATOM 720 C CA . ASN A 1 92 ? -0.098 5.258 10.240 1.00 90.81 92 ASN A CA 1
ATOM 721 C C . ASN A 1 92 ? 0.606 4.101 9.493 1.00 90.81 92 ASN A C 1
ATOM 723 O O . ASN A 1 92 ? 1.130 3.180 10.120 1.00 90.81 92 ASN A O 1
ATOM 727 N N . LEU A 1 93 ? 0.543 4.093 8.157 1.00 92.44 93 LEU A N 1
ATOM 728 C CA . LEU A 1 93 ? 0.916 2.976 7.301 1.00 92.44 93 LEU A CA 1
ATOM 729 C C . LEU A 1 93 ? 2.450 2.726 7.494 1.00 92.44 93 LEU A C 1
ATOM 731 O O . LEU A 1 93 ? 3.263 3.599 7.215 1.00 92.44 93 LEU A O 1
ATOM 735 N N . SER A 1 94 ? 2.871 1.548 7.981 1.00 92.12 94 SER A N 1
ATOM 736 C CA . SER A 1 94 ? 4.255 0.992 8.165 1.00 92.12 94 SER A CA 1
ATOM 737 C C . SER A 1 94 ? 4.739 -0.123 7.190 1.00 92.12 94 SER A C 1
ATOM 739 O O . SER A 1 94 ? 4.182 -1.184 7.130 1.00 92.12 94 SER A O 1
ATOM 741 N N . PHE A 1 95 ? 5.787 -0.013 6.384 1.00 91.12 95 PHE A N 1
ATOM 742 C CA . PHE A 1 95 ? 6.095 -1.094 5.419 1.00 91.12 95 PHE A CA 1
ATOM 743 C C . PHE A 1 95 ? 7.112 -2.066 6.014 1.00 91.12 95 PHE A C 1
ATOM 745 O O . PHE A 1 95 ? 8.108 -1.628 6.578 1.00 91.12 95 PHE A O 1
ATOM 752 N N . THR A 1 96 ? 6.893 -3.372 5.861 1.00 91.19 96 THR A N 1
ATOM 753 C CA . THR A 1 96 ? 7.948 -4.372 6.091 1.00 91.19 96 THR A CA 1
ATOM 754 C C . THR A 1 96 ? 8.192 -5.081 4.777 1.00 91.19 96 THR A C 1
ATOM 756 O O . THR A 1 96 ? 7.228 -5.391 4.081 1.00 91.19 96 THR A O 1
ATOM 759 N N . ARG A 1 97 ? 9.458 -5.363 4.469 1.00 84.88 97 ARG A N 1
ATOM 760 C CA . ARG A 1 97 ? 9.854 -6.306 3.423 1.00 84.88 97 ARG A CA 1
ATOM 761 C C . ARG A 1 97 ? 10.291 -7.609 4.077 1.00 84.88 97 ARG A C 1
ATOM 763 O O . ARG A 1 97 ? 11.071 -7.601 5.025 1.00 84.88 97 ARG A O 1
ATOM 770 N N . SER A 1 98 ? 9.818 -8.724 3.551 1.00 80.38 98 SER A N 1
ATOM 771 C CA . SER A 1 98 ? 10.223 -10.060 3.951 1.00 80.38 98 SER A CA 1
ATOM 772 C C . SER A 1 98 ? 10.548 -10.839 2.693 1.00 80.38 98 SER A C 1
ATOM 774 O O . SER A 1 98 ? 9.752 -10.913 1.752 1.00 80.38 98 SER A O 1
ATOM 776 N N . GLU A 1 99 ? 11.755 -11.379 2.677 1.00 64.56 99 GLU A N 1
ATOM 777 C CA . GLU A 1 99 ? 12.292 -12.189 1.595 1.00 64.56 99 GLU A CA 1
ATOM 778 C C . GLU A 1 99 ? 11.974 -13.638 1.975 1.00 64.56 99 GLU A C 1
ATOM 780 O O . GLU A 1 99 ? 12.278 -14.062 3.092 1.00 64.56 99 GLU A O 1
ATOM 785 N N . ILE A 1 100 ? 11.273 -14.369 1.107 1.00 57.03 100 ILE A N 1
ATOM 786 C CA . ILE A 1 100 ? 11.144 -15.818 1.290 1.00 57.03 100 ILE A CA 1
ATOM 787 C C . ILE A 1 100 ? 12.361 -16.413 0.586 1.00 57.03 100 ILE A C 1
ATOM 789 O O . ILE A 1 100 ? 12.549 -16.151 -0.600 1.00 57.03 100 ILE A O 1
ATOM 793 N N . LEU A 1 101 ? 13.199 -17.097 1.369 1.00 38.84 101 LEU A N 1
ATOM 794 C CA . LEU A 1 101 ? 14.378 -17.846 0.923 1.00 38.84 101 LEU A CA 1
ATOM 795 C C . LEU A 1 101 ? 13.991 -19.024 0.025 1.00 38.84 101 LEU A C 1
ATOM 797 O O . LEU A 1 101 ? 12.933 -19.637 0.302 1.00 38.84 101 LEU A O 1
#

Organism: NCBI:txid879566

Solvent-accessible surface area (backbone atoms only — not comparable to full-atom values): 5913 Å² total; per-residue (Å²): 93,36,46,51,42,45,60,79,58,81,65,88,66,103,40,48,61,62,49,79,47,60,80,71,56,38,83,39,52,74,72,52,47,55,51,50,53,51,53,54,59,72,51,27,26,54,66,23,44,64,42,56,44,52,75,64,29,65,38,68,69,57,45,52,50,50,45,64,71,42,51,91,73,47,66,85,80,54,40,67,47,39,48,62,76,46,30,85,81,37,83,51,47,34,89,42,86,36,83,73,130

Mean predicted aligned error: 8.25 Å

Sequence (101 aa):
MGTGLFTENGGGGQREDAVIATYSLHHVTDEQKIRLLRELLSLLNPGGRIYIGDVAFETRSQLEICRVQA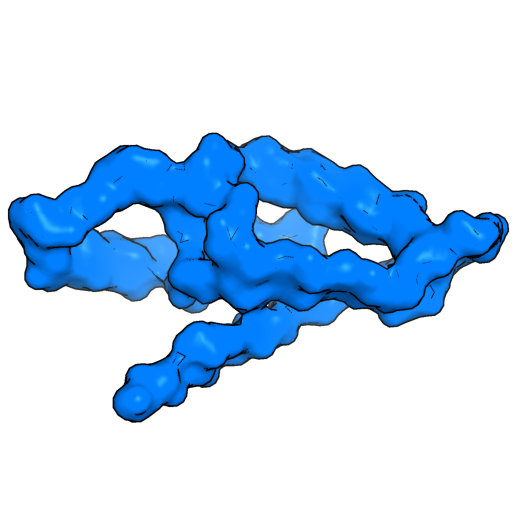GDEWDDEEIYCVSDELKPHFPNLSFTRSEIL

pLDDT: mean 82.1, std 18.14, range [33.22, 97.31]

Secondary structure (DSSP, 8-state):
------------SS--SEEEEES-STTS-HHHHHHHHHHHHHHS-TT-EEEEES-EESSHHHHHHHHHHHGGG--TT---EEHHHHGGGSTT---------

Radius of gyration: 14.5 Å; Cα contacts (8 Å, |Δi|>4): 159; chains: 1; bounding box: 36×28×39 Å

Nearest PDB structures (foldseek):
  3hnr-assembly1_A  TM=8.083E-01  e=8.911E-03  [Bacillus thuringiensis] serovar konkukian
  9fce-assembly1_A  TM=7.105E-01  e=6.904E-02  Streptomyces sp.
  9fce-assembly2_B  TM=7.183E-01  e=6.049E-02  Streptomyces sp.
  3dtn-assembly1_B  TM=6.898E-01  e=9.605E-02  Methanosarcina mazei
  3h2b-assembly1_A  TM=7.701E-01  e=4.387E-01  Corynebacterium glutamicum ATCC 13032

InterPro domains:
  IPR029063 S-adenosyl-L-methionine-dependent methyltransferase superfamily [G3DSA:3.40.50.150] (13-100)
  IPR029063 S-adenosyl-L-methionine-dependent methyltransferase superfamily [SSF53335] (16-59)